Protein AF-A0A956NSJ5-F1 (afdb_monomer_lite)

Radius of gyration: 14.06 Å; chains: 1; bounding box: 30×22×36 Å

Structure (mmCIF, N/CA/C/O backbone):
data_AF-A0A956NSJ5-F1
#
_entry.id   AF-A0A956NSJ5-F1
#
loop_
_atom_site.group_PDB
_atom_site.id
_atom_site.type_symbol
_atom_site.label_atom_id
_atom_site.label_alt_id
_atom_site.label_comp_id
_atom_site.label_asym_id
_atom_site.label_entity_id
_atom_site.label_seq_id
_atom_site.pdbx_PDB_ins_code
_atom_site.Cartn_x
_atom_site.Cartn_y
_atom_site.Cartn_z
_atom_site.occupancy
_atom_site.B_iso_or_equiv
_atom_site.auth_seq_id
_atom_site.auth_comp_id
_atom_site.auth_asym_id
_atom_site.auth_atom_id
_atom_site.pdbx_PDB_model_num
ATOM 1 N N . HIS A 1 1 ? 9.973 6.732 -2.082 1.00 92.44 1 HIS A N 1
ATOM 2 C CA . HIS A 1 1 ? 9.195 7.628 -1.192 1.00 92.44 1 HIS A CA 1
ATOM 3 C C . HIS A 1 1 ? 7.902 6.930 -0.814 1.00 92.44 1 HIS A C 1
ATOM 5 O O . HIS A 1 1 ? 7.350 6.253 -1.677 1.00 92.44 1 HIS A O 1
ATOM 11 N N . ILE A 1 2 ? 7.450 7.045 0.434 1.00 94.75 2 ILE A N 1
ATOM 12 C CA . ILE A 1 2 ? 6.200 6.433 0.903 1.00 94.75 2 ILE A CA 1
ATOM 13 C C . ILE A 1 2 ? 5.377 7.514 1.592 1.00 94.75 2 ILE A C 1
ATOM 15 O O . ILE A 1 2 ? 5.893 8.236 2.442 1.00 94.75 2 ILE A O 1
ATOM 19 N N . GLU A 1 3 ? 4.104 7.602 1.228 1.00 97.62 3 GLU A N 1
ATOM 20 C CA . GLU A 1 3 ? 3.124 8.441 1.907 1.00 97.62 3 GLU A CA 1
ATOM 21 C C . GLU A 1 3 ? 1.982 7.586 2.418 1.00 97.62 3 GLU A C 1
ATOM 23 O O . GLU A 1 3 ? 1.433 6.775 1.672 1.00 97.62 3 GLU A O 1
ATOM 28 N N . THR A 1 4 ? 1.593 7.833 3.663 1.00 95.94 4 THR A N 1
ATOM 29 C CA . THR A 1 4 ? 0.407 7.241 4.272 1.00 95.94 4 THR A CA 1
ATOM 30 C C . THR A 1 4 ? -0.530 8.364 4.676 1.00 95.94 4 THR A C 1
ATOM 32 O O . THR A 1 4 ? -0.125 9.304 5.361 1.00 95.94 4 THR A O 1
ATOM 35 N N . ARG A 1 5 ? -1.781 8.275 4.233 1.00 97.62 5 ARG A N 1
ATOM 36 C CA . ARG A 1 5 ? -2.858 9.200 4.579 1.00 97.62 5 ARG A CA 1
ATOM 37 C C . ARG A 1 5 ? -3.917 8.457 5.370 1.00 97.62 5 ARG A C 1
ATOM 39 O O . ARG A 1 5 ? -4.252 7.328 5.024 1.00 97.62 5 ARG A O 1
ATOM 46 N N . PHE A 1 6 ? -4.435 9.120 6.394 1.00 96.19 6 PHE A N 1
ATOM 47 C CA . PHE A 1 6 ? -5.537 8.645 7.215 1.00 96.19 6 PHE A CA 1
ATOM 48 C C . PHE A 1 6 ? -6.671 9.650 7.115 1.00 96.19 6 PHE A C 1
ATOM 50 O O . PHE A 1 6 ? -6.453 10.850 7.293 1.00 96.19 6 PHE A O 1
ATOM 57 N N . GLU A 1 7 ? -7.860 9.159 6.811 1.00 97.81 7 GLU A N 1
ATOM 58 C CA . GLU A 1 7 ? -9.060 9.966 6.642 1.00 97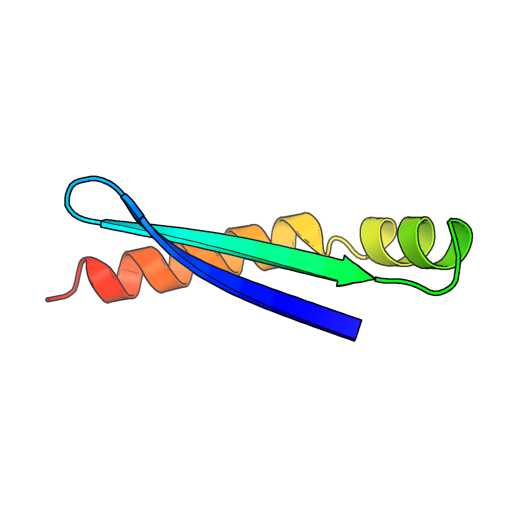.81 7 GLU A CA 1
ATOM 59 C C . GLU A 1 7 ? -10.190 9.314 7.440 1.00 97.81 7 GLU A C 1
ATOM 61 O O . GLU A 1 7 ? -10.245 8.090 7.569 1.00 97.81 7 GLU A O 1
ATOM 66 N N . ALA A 1 8 ? -11.070 10.126 8.023 1.00 96.44 8 ALA A N 1
ATOM 67 C CA . ALA A 1 8 ? -12.254 9.595 8.685 1.00 96.44 8 ALA A CA 1
ATOM 68 C C . ALA A 1 8 ? -13.173 8.952 7.638 1.00 96.44 8 ALA A C 1
ATOM 70 O O . ALA A 1 8 ? -1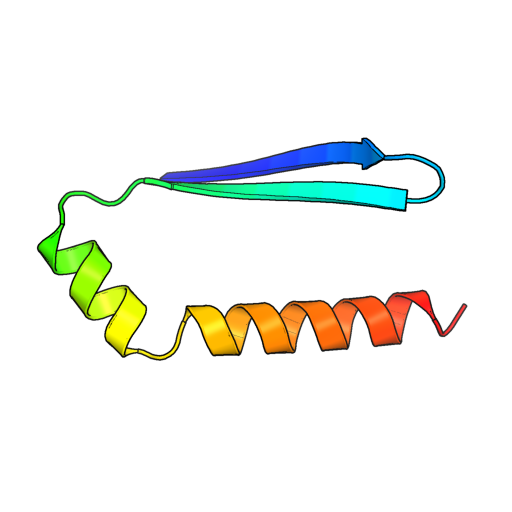3.449 9.571 6.608 1.00 96.44 8 ALA A O 1
ATOM 71 N N . ASP A 1 9 ? -13.658 7.743 7.917 1.00 95.62 9 ASP A N 1
ATOM 72 C CA . ASP A 1 9 ? -14.580 7.019 7.042 1.00 95.62 9 ASP A CA 1
ATOM 73 C C . ASP A 1 9 ? -15.666 6.332 7.878 1.00 95.62 9 ASP A C 1
ATOM 75 O O . ASP A 1 9 ? -15.455 5.286 8.497 1.00 95.62 9 ASP A O 1
ATOM 79 N N . GLY A 1 10 ? -16.827 6.983 7.976 1.00 94.06 10 GLY A N 1
ATOM 80 C CA . GLY A 1 10 ? -17.922 6.542 8.837 1.00 94.06 10 GLY A CA 1
ATOM 81 C C . GLY A 1 10 ? -17.502 6.444 10.308 1.00 94.06 10 GLY A C 1
ATOM 82 O O . GLY A 1 10 ? -17.122 7.439 10.923 1.00 94.06 10 GLY A O 1
ATOM 83 N N . THR 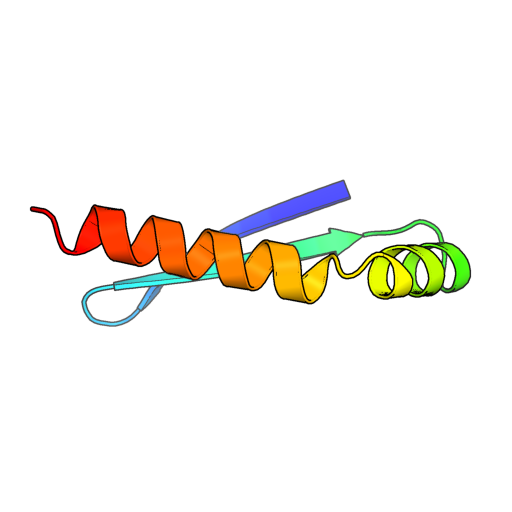A 1 11 ? -17.600 5.243 10.880 1.00 91.56 11 THR A N 1
ATOM 84 C CA . THR A 1 11 ? -17.163 4.944 12.257 1.00 91.56 11 THR A CA 1
ATOM 85 C C . THR A 1 11 ? -15.702 4.493 12.339 1.00 91.56 11 THR A C 1
ATOM 87 O O . THR A 1 11 ? -15.241 4.137 13.421 1.00 91.56 11 THR A O 1
ATOM 90 N N . GLY A 1 12 ? -14.993 4.450 11.210 1.00 88.38 12 GLY A N 1
ATOM 91 C CA . GLY A 1 12 ? -13.632 3.944 11.093 1.00 88.38 12 GLY A CA 1
ATOM 92 C C . GLY A 1 12 ? -12.666 4.952 10.475 1.00 88.38 12 GLY A C 1
ATOM 93 O O . GLY A 1 12 ? -12.914 6.159 10.418 1.00 88.38 12 GLY A O 1
ATOM 94 N N . THR A 1 13 ? -11.521 4.435 10.036 1.00 92.06 13 THR A N 1
ATOM 95 C CA . THR A 1 13 ? -10.460 5.206 9.379 1.00 92.06 13 THR A CA 1
ATOM 96 C C . THR A 1 13 ? -10.130 4.560 8.043 1.00 92.06 13 THR A C 1
ATOM 98 O O . THR A 1 13 ? -9.758 3.389 8.003 1.00 92.06 13 THR A O 1
ATOM 101 N N . LEU A 1 14 ? -10.192 5.331 6.960 1.00 94.06 14 LEU A N 1
ATOM 102 C CA . LEU A 1 14 ? -9.626 4.927 5.682 1.00 94.06 14 LEU A CA 1
ATOM 103 C C . LEU A 1 14 ? -8.133 5.257 5.679 1.00 94.06 14 LEU A C 1
ATOM 105 O O . LEU A 1 14 ? -7.739 6.421 5.784 1.00 94.06 14 LEU A O 1
ATOM 109 N N . MET A 1 15 ? -7.294 4.233 5.534 1.00 93.62 15 MET A N 1
ATOM 110 C CA . MET A 1 15 ? -5.857 4.403 5.341 1.00 93.62 15 MET A CA 1
ATOM 111 C C . MET A 1 15 ? -5.487 4.168 3.875 1.00 93.62 15 MET A C 1
ATOM 113 O O . MET A 1 15 ? -5.700 3.085 3.340 1.00 93.62 15 MET A O 1
ATOM 117 N N . THR A 1 16 ? -4.859 5.158 3.241 1.00 95.00 16 THR A N 1
ATOM 118 C CA . THR A 1 16 ? -4.288 5.024 1.894 1.00 95.00 16 THR A CA 1
ATOM 119 C C . THR A 1 16 ? -2.772 5.128 1.962 1.00 95.00 16 THR A C 1
ATOM 121 O O . THR A 1 16 ? -2.241 6.135 2.432 1.00 95.00 16 THR A O 1
ATOM 124 N N . MET A 1 17 ? -2.064 4.123 1.446 1.00 93.31 17 MET A N 1
ATOM 125 C CA . MET A 1 17 ? -0.606 4.141 1.329 1.00 93.31 17 MET A CA 1
ATOM 126 C C . MET A 1 17 ? -0.182 4.193 -0.141 1.00 93.31 17 MET A C 1
ATOM 128 O O . MET A 1 17 ? -0.590 3.361 -0.950 1.00 93.31 17 MET A O 1
ATOM 132 N N . ARG A 1 18 ? 0.669 5.160 -0.493 1.00 95.19 1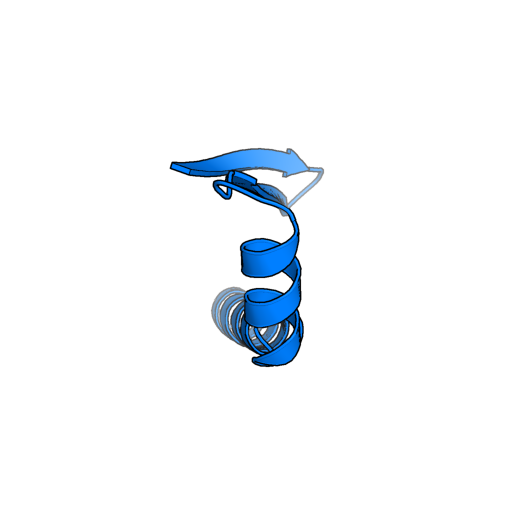8 ARG A N 1
ATOM 133 C CA . ARG A 1 18 ? 1.233 5.321 -1.836 1.00 95.19 18 ARG A CA 1
ATOM 134 C C . ARG A 1 18 ? 2.750 5.239 -1.782 1.00 95.19 18 ARG A C 1
ATOM 136 O O . ARG A 1 18 ? 3.410 6.051 -1.138 1.00 95.19 18 ARG A O 1
ATOM 143 N N . MET A 1 19 ? 3.300 4.287 -2.526 1.00 93.81 19 MET A N 1
ATOM 144 C CA . MET A 1 19 ? 4.737 4.103 -2.687 1.00 93.81 19 MET A CA 1
ATOM 145 C C . MET A 1 19 ? 5.177 4.569 -4.077 1.00 93.81 19 MET A C 1
ATOM 147 O O . MET A 1 19 ? 4.659 4.103 -5.090 1.00 93.81 19 MET A O 1
ATOM 151 N N . THR A 1 20 ? 6.151 5.475 -4.123 1.00 95.88 20 THR A N 1
ATOM 152 C CA . THR A 1 20 ? 6.826 5.890 -5.358 1.00 95.88 20 THR A CA 1
ATOM 153 C C . THR A 1 20 ? 8.137 5.128 -5.495 1.00 95.88 20 THR A C 1
ATOM 155 O O . THR A 1 20 ? 9.022 5.254 -4.637 1.00 95.88 20 THR A O 1
ATOM 158 N N . LEU A 1 21 ? 8.243 4.376 -6.589 1.00 94.69 21 LEU A N 1
ATOM 159 C CA . LEU A 1 21 ? 9.400 3.577 -6.987 1.00 94.69 21 LEU A CA 1
ATOM 160 C C . LEU A 1 21 ? 10.119 4.228 -8.179 1.00 94.69 21 LEU A C 1
ATOM 162 O O . LEU A 1 21 ? 9.483 4.990 -8.910 1.00 94.69 21 LEU A O 1
ATOM 166 N N . PRO A 1 22 ? 11.426 3.962 -8.366 1.00 95.56 22 PRO A N 1
ATOM 167 C CA . PRO A 1 22 ? 12.218 4.607 -9.413 1.00 95.56 22 PRO A CA 1
ATOM 168 C C . PRO A 1 22 ? 11.787 4.203 -10.829 1.00 95.56 22 PRO A C 1
ATOM 170 O O . PRO A 1 22 ? 11.858 5.024 -11.739 1.00 95.56 22 PRO A O 1
ATOM 173 N N . ASP A 1 23 ? 11.313 2.967 -11.014 1.00 96.62 23 ASP A N 1
ATOM 174 C CA . ASP A 1 23 ? 10.921 2.437 -12.318 1.00 96.62 23 ASP A CA 1
ATOM 175 C C . ASP A 1 23 ? 9.944 1.247 -12.210 1.00 96.62 23 ASP A C 1
ATOM 177 O O . ASP A 1 23 ? 9.645 0.722 -11.130 1.00 96.62 23 ASP A O 1
ATOM 181 N N . ALA A 1 24 ? 9.423 0.831 -13.366 1.00 95.62 24 ALA A N 1
ATOM 182 C CA . ALA A 1 24 ? 8.453 -0.253 -13.476 1.00 95.62 24 ALA A CA 1
ATOM 183 C C . ALA A 1 24 ? 9.049 -1.646 -13.205 1.00 95.62 24 ALA A C 1
ATOM 185 O O . ALA A 1 24 ? 8.324 -2.516 -12.723 1.00 95.62 24 ALA A O 1
ATOM 186 N N . ALA A 1 25 ? 10.339 -1.865 -13.482 1.00 96.88 25 ALA A N 1
ATOM 187 C CA . ALA A 1 25 ? 10.991 -3.156 -13.263 1.00 96.88 25 ALA A CA 1
ATOM 188 C C . ALA A 1 25 ? 11.173 -3.424 -11.764 1.00 96.88 25 ALA A C 1
ATOM 190 O O . ALA A 1 25 ? 10.837 -4.501 -11.278 1.00 96.88 25 ALA A O 1
ATOM 191 N N . THR A 1 26 ? 11.583 -2.400 -11.015 1.00 95.25 26 THR A N 1
ATOM 192 C CA . THR A 1 26 ? 11.643 -2.405 -9.551 1.00 95.25 26 THR A CA 1
ATOM 193 C C . THR A 1 26 ? 10.265 -2.692 -8.962 1.00 95.25 26 THR A C 1
ATOM 195 O O . THR A 1 26 ? 10.136 -3.525 -8.067 1.00 95.25 26 THR A O 1
ATOM 198 N N . ARG A 1 27 ? 9.207 -2.064 -9.498 1.00 93.88 27 ARG A N 1
ATOM 199 C CA . ARG A 1 27 ? 7.825 -2.354 -9.084 1.00 93.88 27 ARG A CA 1
ATOM 200 C C . ARG A 1 27 ? 7.440 -3.813 -9.332 1.00 93.88 27 ARG A C 1
ATOM 202 O O . ARG A 1 27 ? 6.830 -4.416 -8.456 1.00 93.88 27 ARG A O 1
ATOM 209 N N . ALA A 1 28 ? 7.763 -4.360 -10.502 1.00 94.12 28 ALA A N 1
ATOM 210 C CA . ALA A 1 28 ? 7.449 -5.746 -10.842 1.00 94.12 28 ALA A CA 1
ATOM 211 C C . ALA A 1 28 ? 8.169 -6.727 -9.908 1.00 94.12 28 ALA A C 1
ATOM 213 O O . ALA A 1 28 ? 7.508 -7.537 -9.265 1.00 94.12 28 ALA A O 1
ATOM 214 N N . ALA A 1 29 ? 9.483 -6.561 -9.733 1.00 94.38 29 ALA A N 1
ATOM 215 C CA . ALA A 1 29 ? 10.280 -7.388 -8.832 1.00 94.38 29 ALA A CA 1
ATOM 216 C C . ALA A 1 29 ? 9.761 -7.331 -7.387 1.00 94.38 29 ALA A C 1
ATOM 218 O O . ALA A 1 29 ? 9.665 -8.356 -6.722 1.00 94.38 29 ALA A O 1
ATOM 219 N N . MET A 1 30 ? 9.367 -6.149 -6.897 1.00 90.56 30 MET A N 1
ATOM 220 C CA . MET A 1 30 ? 8.765 -6.021 -5.565 1.00 90.56 30 MET A CA 1
ATOM 221 C C . MET A 1 30 ? 7.427 -6.759 -5.448 1.00 90.56 30 MET A C 1
ATOM 223 O O . MET A 1 30 ? 7.179 -7.391 -4.424 1.00 90.56 30 MET A O 1
ATOM 227 N N . LEU A 1 31 ? 6.567 -6.709 -6.469 1.00 89.75 31 LEU A N 1
ATOM 228 C CA . LEU A 1 31 ? 5.300 -7.450 -6.459 1.00 89.75 31 LEU A CA 1
ATOM 229 C C . LEU A 1 31 ? 5.521 -8.969 -6.471 1.00 89.75 31 LEU A C 1
ATOM 231 O O . LEU A 1 31 ? 4.815 -9.682 -5.765 1.00 89.75 31 LEU A O 1
ATOM 235 N N . GLU A 1 32 ? 6.536 -9.454 -7.187 1.00 94.38 32 GLU A N 1
ATOM 236 C CA . GLU A 1 32 ? 6.899 -10.879 -7.226 1.00 94.38 32 GLU A CA 1
ATOM 237 C C . GLU A 1 32 ? 7.329 -11.437 -5.860 1.00 94.38 32 GLU A C 1
ATOM 239 O O . GLU A 1 32 ? 7.208 -12.637 -5.624 1.00 94.38 32 GLU A O 1
ATOM 244 N N . THR A 1 33 ? 7.781 -10.589 -4.928 1.00 92.69 33 THR A N 1
ATOM 245 C CA . THR A 1 33 ? 8.150 -11.031 -3.567 1.00 92.69 33 THR A CA 1
ATOM 246 C C . THR A 1 33 ? 6.964 -11.461 -2.696 1.00 92.69 33 THR A C 1
ATOM 248 O O . THR A 1 33 ? 7.175 -11.920 -1.575 1.00 92.69 33 THR A O 1
ATOM 251 N N . GLY A 1 34 ? 5.724 -11.296 -3.167 1.00 90.62 34 GLY A N 1
ATOM 252 C CA . GLY A 1 34 ? 4.525 -11.523 -2.356 1.00 90.62 34 GLY A CA 1
ATOM 253 C C . GLY A 1 34 ? 4.236 -10.376 -1.378 1.00 90.62 34 GLY A C 1
ATOM 254 O O . GLY A 1 34 ? 3.608 -10.552 -0.332 1.00 90.62 34 GLY A O 1
ATOM 255 N N . MET A 1 35 ? 4.759 -9.179 -1.674 1.00 89.06 35 MET A N 1
ATOM 256 C CA . MET A 1 35 ? 4.609 -8.002 -0.816 1.00 89.06 35 MET A CA 1
ATOM 257 C C . MET A 1 35 ? 3.136 -7.632 -0.596 1.00 89.06 35 MET A C 1
ATOM 259 O O . MET A 1 35 ? 2.790 -7.154 0.483 1.00 89.06 35 MET A O 1
ATOM 263 N N . ALA A 1 36 ? 2.272 -7.837 -1.595 1.00 86.50 36 ALA A N 1
ATOM 264 C CA . ALA A 1 36 ? 0.849 -7.517 -1.486 1.00 86.50 36 ALA A CA 1
ATOM 265 C C . ALA A 1 36 ? 0.157 -8.417 -0.451 1.00 86.50 36 ALA A C 1
ATOM 267 O O . ALA A 1 36 ? -0.547 -7.930 0.433 1.00 86.50 36 ALA A O 1
ATOM 268 N N . GLU A 1 37 ? 0.436 -9.715 -0.499 1.00 91.81 37 GLU A N 1
ATOM 269 C CA . GLU A 1 37 ? -0.095 -10.722 0.414 1.00 91.81 37 GLU A CA 1
ATOM 270 C C . GLU A 1 37 ? 0.426 -10.506 1.840 1.00 91.81 37 GLU A C 1
ATOM 272 O O . GLU A 1 37 ? -0.335 -10.578 2.807 1.00 91.81 37 GLU A O 1
ATOM 277 N N . GLY A 1 38 ? 1.714 -10.179 1.989 1.00 90.88 38 GLY A N 1
ATOM 278 C CA . GLY A 1 38 ? 2.297 -9.848 3.292 1.00 90.88 38 GLY A CA 1
ATOM 279 C C . GLY A 1 38 ? 1.686 -8.590 3.924 1.00 90.88 38 GLY A C 1
ATOM 280 O O . GLY A 1 38 ? 1.540 -8.507 5.150 1.00 90.88 38 GLY A O 1
ATOM 281 N N . MET A 1 39 ? 1.298 -7.616 3.098 1.00 91.25 39 MET A N 1
ATOM 282 C CA . MET A 1 39 ? 0.619 -6.402 3.550 1.00 91.25 39 MET A CA 1
ATOM 283 C C . MET A 1 39 ? -0.807 -6.710 4.017 1.00 91.25 39 MET A C 1
ATOM 285 O O . MET A 1 39 ? -1.180 -6.311 5.119 1.00 91.25 39 MET A O 1
ATOM 289 N N . GLU A 1 40 ? -1.548 -7.517 3.259 1.00 90.62 40 GLU A N 1
ATOM 290 C CA . GLU A 1 40 ? -2.888 -7.986 3.632 1.00 90.62 40 GLU A CA 1
ATOM 291 C C . GLU A 1 40 ? -2.881 -8.767 4.957 1.00 90.62 40 GLU A C 1
ATOM 293 O O . GLU A 1 40 ? -3.635 -8.460 5.881 1.00 90.62 40 GLU A O 1
ATOM 298 N N . ALA A 1 41 ? -1.940 -9.701 5.125 1.00 94.06 41 ALA A N 1
ATOM 299 C CA . ALA A 1 41 ? -1.763 -10.423 6.388 1.00 94.06 41 ALA A CA 1
ATOM 300 C C . ALA A 1 41 ? -1.414 -9.492 7.568 1.00 94.06 41 ALA A C 1
ATOM 302 O O . ALA A 1 41 ? -1.640 -9.819 8.736 1.00 94.06 41 ALA A O 1
ATOM 303 N N . SER A 1 42 ? -0.830 -8.324 7.297 1.00 90.06 42 SER A N 1
ATOM 304 C CA . SER A 1 42 ? -0.569 -7.311 8.323 1.00 90.06 42 SER A CA 1
ATOM 305 C C . SER A 1 42 ? -1.837 -6.550 8.702 1.00 90.06 42 SER A C 1
ATOM 307 O O . SER A 1 42 ? -2.038 -6.311 9.891 1.00 90.06 42 SER A O 1
ATOM 309 N N . TYR A 1 43 ? -2.721 -6.252 7.745 1.00 90.00 43 TYR A N 1
ATOM 310 C CA . TYR A 1 43 ? -4.027 -5.652 8.032 1.00 90.00 43 TYR A CA 1
ATOM 311 C C . TYR A 1 43 ? -4.919 -6.583 8.844 1.00 90.00 43 TYR A C 1
ATOM 313 O O . TYR A 1 43 ? -5.432 -6.164 9.874 1.00 90.00 43 TYR A O 1
ATOM 321 N N . GLN A 1 44 ? -4.983 -7.871 8.506 1.00 92.12 44 GLN A N 1
ATOM 322 C CA . GLN A 1 44 ? -5.736 -8.852 9.301 1.00 92.12 44 GLN A CA 1
ATOM 323 C C . GLN A 1 44 ? -5.272 -8.914 10.765 1.00 92.12 44 GLN A C 1
ATOM 325 O O . GLN A 1 44 ? -6.086 -9.023 11.682 1.00 92.12 44 GLN A O 1
ATOM 330 N N . ARG A 1 45 ? -3.957 -8.808 11.006 1.00 92.50 45 ARG A N 1
ATOM 331 C CA . ARG A 1 45 ? -3.405 -8.741 12.368 1.00 92.50 45 ARG A CA 1
ATOM 332 C C . ARG A 1 45 ? -3.778 -7.443 13.083 1.00 92.50 45 ARG A C 1
ATOM 334 O O . ARG A 1 45 ? -4.046 -7.487 14.278 1.00 92.50 45 ARG A O 1
ATOM 341 N N . LEU A 1 46 ? -3.786 -6.311 12.380 1.00 87.88 46 LEU A N 1
ATOM 342 C CA . LEU A 1 46 ? -4.213 -5.027 12.944 1.00 87.88 46 LEU A CA 1
ATOM 343 C C . LEU A 1 46 ? -5.702 -5.042 13.312 1.00 87.88 46 LEU A C 1
ATOM 345 O O . LEU A 1 46 ? -6.046 -4.626 14.415 1.00 87.88 46 LEU A O 1
ATOM 349 N N . GLU A 1 47 ? -6.558 -5.601 12.457 1.00 86.25 47 GLU A N 1
ATOM 350 C CA . GLU A 1 47 ? -7.984 -5.792 12.752 1.00 86.25 47 GLU A CA 1
ATOM 351 C C . GLU A 1 47 ? -8.189 -6.666 13.996 1.00 86.25 47 GLU A C 1
ATOM 353 O O . GLU A 1 47 ? -8.970 -6.328 14.885 1.00 86.25 47 GLU A O 1
ATOM 358 N N . ALA A 1 48 ? -7.420 -7.752 14.128 1.00 88.81 48 ALA A N 1
ATOM 359 C CA . ALA A 1 48 ? -7.475 -8.606 15.313 1.00 88.81 48 ALA A CA 1
ATOM 360 C C . ALA A 1 48 ? -7.105 -7.864 16.613 1.00 88.81 48 ALA A C 1
ATOM 362 O O . ALA A 1 48 ? -7.637 -8.199 17.670 1.00 88.81 48 ALA A O 1
ATOM 363 N N . LEU A 1 49 ? -6.224 -6.855 16.551 1.00 86.69 49 LEU A N 1
ATOM 364 C CA . LEU A 1 49 ? -5.915 -5.994 17.699 1.00 86.69 49 LEU A CA 1
ATOM 365 C C . LEU A 1 49 ? -7.050 -5.006 18.001 1.00 86.69 49 LEU A C 1
ATOM 367 O O . LEU A 1 49 ? -7.338 -4.765 19.170 1.00 86.69 49 LEU A O 1
ATOM 371 N N . GLY A 1 50 ? -7.698 -4.449 16.973 1.00 72.25 50 GLY A N 1
ATOM 372 C CA . GLY A 1 50 ? -8.830 -3.527 17.126 1.00 72.25 50 GLY A CA 1
ATOM 373 C C . GLY A 1 50 ? -10.093 -4.186 17.691 1.00 72.25 50 GLY A C 1
ATOM 374 O O . GLY A 1 50 ? -10.852 -3.539 18.405 1.00 72.25 50 GLY A O 1
ATOM 375 N N . LEU A 1 51 ? -10.290 -5.482 17.428 1.00 62.31 51 LEU A N 1
ATOM 376 C CA . LEU A 1 51 ? -11.403 -6.285 17.955 1.00 62.31 51 LEU A CA 1
ATOM 377 C C . LEU A 1 51 ? -11.196 -6.771 19.402 1.00 62.31 51 LEU A C 1
ATOM 379 O O . LEU A 1 51 ? -12.115 -7.341 19.988 1.00 62.31 51 LEU A O 1
ATOM 383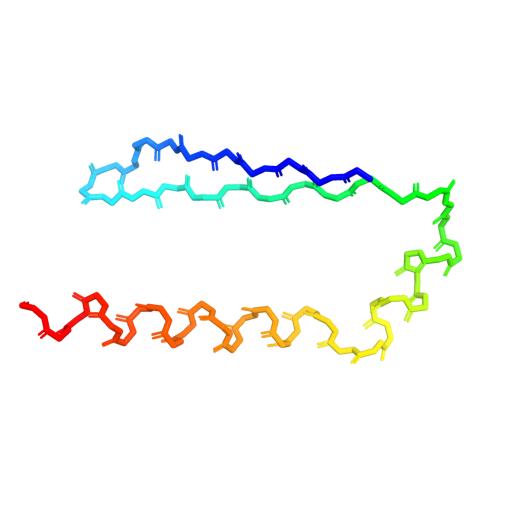 N N . ALA A 1 52 ? -10.000 -6.595 19.971 1.00 57.91 52 ALA A N 1
ATOM 384 C CA . ALA A 1 52 ? -9.648 -7.064 21.313 1.00 57.91 52 ALA A CA 1
ATOM 385 C C . ALA A 1 52 ? -9.903 -6.025 22.428 1.00 57.91 52 AL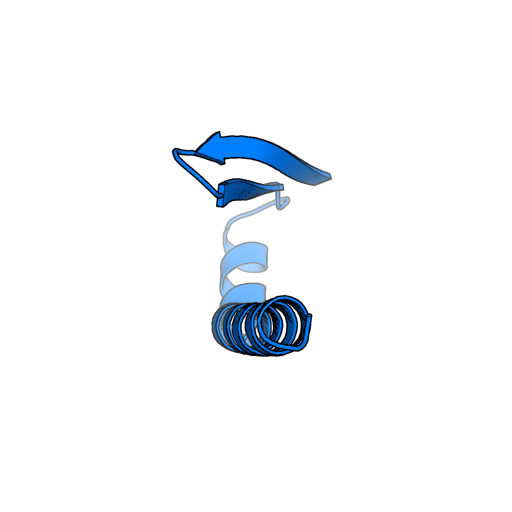A A C 1
ATOM 387 O O . ALA A 1 52 ? -9.413 -6.209 23.546 1.00 57.91 52 ALA A O 1
ATOM 388 N N . VAL A 1 53 ? -10.637 -4.945 22.131 1.00 46.38 53 VAL A N 1
ATOM 389 C CA . VAL A 1 53 ? -10.940 -3.829 23.048 1.00 46.38 53 VAL A CA 1
ATOM 390 C C . VAL A 1 53 ? -12.428 -3.764 23.362 1.00 46.38 53 VAL A C 1
ATOM 392 O O . VAL A 1 53 ? -13.236 -3.847 22.412 1.00 46.38 53 VAL A O 1
#

pLDDT: mean 90.45, std 9.6, range [46.38, 97.81]

Sequence (53 aa):
HIETRFEADGTGTLMTMRMTLPDAATRAAMLETGMAEGMEASYQRLEALGLAV

Foldseek 3Di:
DKDWDWDDDPPDIDIDIDDDDPDDVVVVVCVVVVVVVVVVVVVVVVVVVVVVD

Secondary structure (DSSP, 8-state):
-EEEEEEEETTEEEEEEEE--S-HHHHHHHHHTTHHHHHHHHHHHHHHHHTT-